Protein AF-A0A822DRE8-F1 (afdb_monomer_lite)

pLDDT: mean 94.68, std 5.94, range [71.25, 98.12]

Secondary structure (DSSP, 8-state):
------SSEEEEEEE-SSSSSSPEEEEEETTTTEEEEE-----

Foldseek 3Di:
DDDDDDAAWDDKDWDDPPPPPFIKIWTQHPGPRDIDIGDDDDD

Sequence (43 aa):
MTYSTDSSPWSVAVGDFNNDTILDIVVANLGSDTVGIFLGWGN

Structure (mmCIF, N/CA/C/O backbone):
data_AF-A0A822DRE8-F1
#
_entry.id   AF-A0A822DRE8-F1
#
loop_
_atom_site.group_PDB
_atom_site.id
_atom_site.type_symbol
_atom_site.label_atom_id
_atom_site.label_alt_id
_atom_site.label_comp_id
_atom_site.label_asym_id
_atom_site.label_entity_id
_atom_site.label_seq_id
_atom_site.pdbx_PDB_ins_code
_atom_site.Cartn_x
_atom_site.Cartn_y
_atom_site.Cartn_z
_atom_site.occupancy
_atom_site.B_iso_or_equiv
_atom_site.auth_seq_id
_atom_site.auth_comp_id
_atom_site.auth_asym_id
_atom_site.auth_atom_id
_atom_site.pdbx_PDB_model_num
ATOM 1 N N . MET A 1 1 ? 3.721 11.827 10.856 1.00 71.25 1 MET A N 1
ATOM 2 C CA . MET A 1 1 ? 4.430 10.642 10.335 1.00 71.25 1 MET A CA 1
ATOM 3 C C . MET A 1 1 ? 4.337 10.701 8.821 1.00 71.25 1 MET A C 1
ATOM 5 O O . MET A 1 1 ? 3.276 11.068 8.332 1.00 71.25 1 MET A O 1
ATOM 9 N N . THR A 1 2 ? 5.423 10.434 8.101 1.00 81.50 2 THR A N 1
ATOM 10 C CA . THR A 1 2 ? 5.428 10.433 6.630 1.00 81.50 2 THR A CA 1
ATOM 11 C C . THR A 1 2 ? 5.647 9.003 6.170 1.00 81.50 2 THR A C 1
ATOM 13 O O . THR A 1 2 ? 6.598 8.369 6.620 1.00 81.50 2 THR A O 1
ATOM 16 N N . TYR A 1 3 ? 4.774 8.509 5.295 1.00 86.12 3 TYR A N 1
ATOM 17 C CA . TYR A 1 3 ? 4.892 7.180 4.706 1.00 86.12 3 TYR A CA 1
ATOM 18 C C . TYR A 1 3 ? 5.512 7.305 3.319 1.00 86.12 3 TYR A C 1
ATOM 20 O O . TYR A 1 3 ? 4.877 7.797 2.386 1.00 86.12 3 TYR A O 1
ATOM 28 N N . SER A 1 4 ? 6.774 6.901 3.200 1.00 91.19 4 SER A N 1
ATOM 29 C CA . SER A 1 4 ? 7.438 6.808 1.903 1.00 91.19 4 SER A CA 1
ATOM 30 C C . SER A 1 4 ? 6.926 5.577 1.170 1.00 91.19 4 SER A C 1
ATOM 32 O O . SER A 1 4 ? 6.981 4.467 1.695 1.00 91.19 4 SER A O 1
ATOM 34 N N . THR A 1 5 ? 6.426 5.793 -0.039 1.00 93.00 5 THR A N 1
ATOM 35 C CA . THR A 1 5 ? 6.075 4.738 -0.990 1.00 93.00 5 THR A CA 1
ATOM 36 C C . THR A 1 5 ? 7.222 4.525 -1.970 1.00 93.00 5 THR A C 1
ATOM 38 O O . THR A 1 5 ? 8.239 5.221 -1.922 1.00 93.00 5 THR A O 1
ATOM 41 N N . ASP A 1 6 ? 7.069 3.521 -2.820 1.00 93.12 6 ASP A N 1
ATOM 42 C CA . ASP A 1 6 ? 8.027 3.205 -3.870 1.00 93.12 6 ASP A CA 1
ATOM 43 C C . ASP A 1 6 ? 7.723 4.029 -5.146 1.00 93.12 6 ASP A C 1
ATOM 45 O O .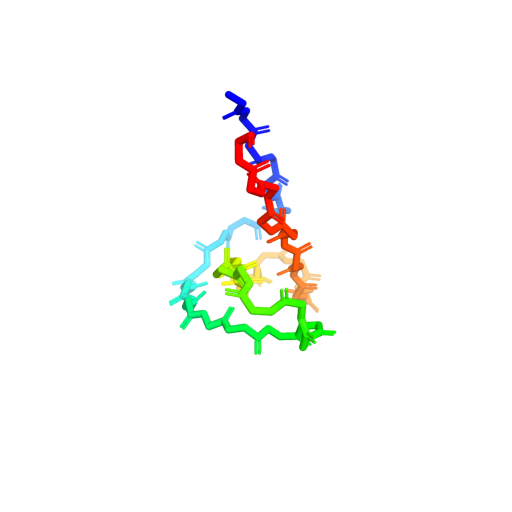 ASP A 1 6 ? 7.017 5.040 -5.104 1.00 93.12 6 ASP A O 1
ATOM 49 N N . SER A 1 7 ? 8.274 3.644 -6.296 1.00 97.00 7 SER A N 1
ATOM 50 C CA . SER A 1 7 ? 8.155 4.395 -7.550 1.00 97.00 7 SER A CA 1
ATOM 51 C C . SER A 1 7 ? 6.720 4.490 -8.094 1.00 97.00 7 SER A C 1
ATOM 53 O O . SER A 1 7 ? 6.042 3.488 -8.315 1.00 97.00 7 SER A O 1
ATOM 55 N N . SER A 1 8 ? 6.300 5.715 -8.430 1.00 96.62 8 SER A N 1
ATOM 56 C CA . SER A 1 8 ? 5.039 6.033 -9.127 1.00 96.62 8 SER A CA 1
ATOM 57 C C . SER A 1 8 ? 3.798 5.373 -8.491 1.00 96.62 8 SER A C 1
ATOM 59 O O . SER A 1 8 ? 3.180 4.499 -9.112 1.00 96.62 8 SER A O 1
ATOM 61 N N . PRO A 1 9 ? 3.414 5.770 -7.260 1.00 96.31 9 PRO A N 1
ATOM 62 C CA . PRO A 1 9 ? 2.193 5.279 -6.627 1.00 96.31 9 PRO A CA 1
ATOM 63 C C . PRO A 1 9 ? 0.977 5.615 -7.499 1.00 96.31 9 PRO A C 1
ATOM 65 O O . PRO A 1 9 ? 0.804 6.755 -7.930 1.00 96.31 9 PRO A O 1
ATOM 68 N N . TRP A 1 10 ? 0.146 4.610 -7.778 1.00 98.06 10 TRP A N 1
ATOM 69 C CA . TRP A 1 10 ? -0.957 4.711 -8.740 1.00 98.06 10 TRP A CA 1
ATOM 70 C C . TRP A 1 10 ? -2.338 4.663 -8.090 1.00 98.06 10 TRP A C 1
ATOM 72 O O . TRP A 1 10 ? -3.269 5.327 -8.540 1.00 98.06 10 TRP A O 1
ATOM 82 N N . SER A 1 11 ? -2.492 3.869 -7.033 1.00 98.00 11 SER A N 1
ATOM 83 C CA . SER A 1 11 ? -3.775 3.686 -6.359 1.00 98.00 11 SER A CA 1
ATOM 84 C C . SER A 1 11 ? -3.586 3.444 -4.868 1.00 98.00 11 SER A C 1
ATOM 86 O O . SER A 1 11 ? -2.560 2.902 -4.448 1.00 98.00 11 SER A O 1
ATOM 88 N N . VAL A 1 12 ? -4.591 3.845 -4.088 1.00 97.62 12 VAL A N 1
ATOM 89 C CA . VAL A 1 12 ? -4.637 3.699 -2.632 1.00 97.62 12 VAL A CA 1
ATOM 90 C C . VAL A 1 12 ? -5.945 3.038 -2.208 1.00 97.62 12 VAL A C 1
ATOM 92 O O . VAL A 1 12 ? -7.003 3.325 -2.771 1.00 97.62 12 VAL A O 1
ATOM 95 N N . ALA A 1 13 ? -5.871 2.178 -1.197 1.00 98.12 13 ALA A N 1
ATOM 96 C CA . ALA A 1 13 ? -7.022 1.586 -0.528 1.00 98.12 13 ALA A CA 1
ATOM 97 C C . ALA A 1 13 ? -6.844 1.665 0.992 1.00 98.12 13 ALA A C 1
ATOM 99 O O . ALA A 1 13 ? -5.720 1.673 1.495 1.00 98.12 13 ALA A O 1
ATOM 100 N N . VAL A 1 14 ? -7.965 1.722 1.711 1.00 97.81 14 VAL A N 1
ATOM 101 C CA . VAL A 1 14 ? -8.007 1.799 3.175 1.00 9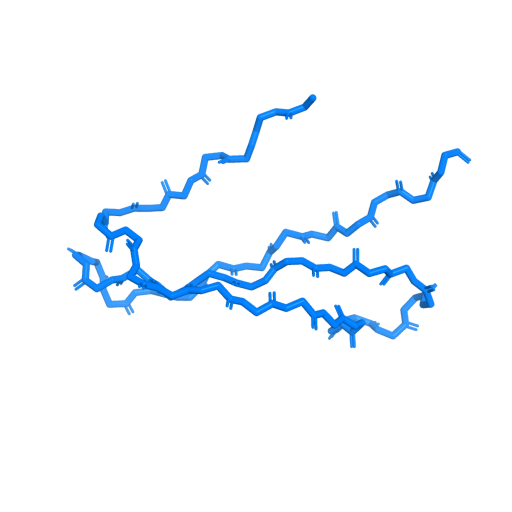7.81 14 VAL A CA 1
ATOM 102 C C . VAL A 1 14 ? -8.864 0.655 3.696 1.00 97.81 14 VAL A C 1
ATOM 104 O O . VAL A 1 14 ? -9.948 0.403 3.167 1.00 97.81 14 VAL A O 1
ATOM 107 N N . GLY A 1 15 ? -8.375 -0.026 4.724 1.00 97.44 15 GLY A N 1
ATOM 108 C CA . GLY A 1 15 ? -9.030 -1.171 5.342 1.00 97.44 15 GLY A CA 1
ATOM 109 C C . GLY A 1 15 ? -8.187 -1.714 6.486 1.00 97.44 15 GLY A C 1
ATOM 110 O O . GLY A 1 15 ? -7.029 -1.345 6.614 1.00 97.44 15 GLY A O 1
ATOM 111 N N . ASP A 1 16 ? -8.774 -2.560 7.319 1.00 97.88 16 ASP A N 1
ATOM 112 C CA . ASP A 1 16 ? -8.024 -3.343 8.302 1.00 97.88 16 ASP A CA 1
ATOM 113 C C . ASP A 1 16 ? -7.462 -4.578 7.581 1.00 97.88 16 ASP A C 1
ATOM 115 O O . ASP A 1 16 ? -8.216 -5.480 7.199 1.00 97.88 16 ASP A O 1
ATOM 119 N N . PHE A 1 17 ? -6.160 -4.568 7.288 1.00 96.88 17 PHE A N 1
ATOM 120 C CA . PHE A 1 17 ? -5.501 -5.606 6.492 1.00 96.88 17 PHE A CA 1
ATOM 121 C C . PHE A 1 17 ? -4.692 -6.583 7.355 1.00 96.88 17 PHE A C 1
ATOM 123 O O . PHE A 1 17 ? -4.331 -7.656 6.863 1.00 96.88 17 PHE A O 1
ATOM 130 N N . ASN A 1 18 ? -4.424 -6.251 8.623 1.00 96.75 18 ASN A N 1
ATOM 131 C CA . ASN A 1 18 ? -3.722 -7.114 9.580 1.00 96.75 18 ASN A CA 1
ATOM 132 C C . ASN A 1 18 ? -4.624 -7.651 10.718 1.00 96.75 18 ASN A C 1
ATOM 134 O O . ASN A 1 18 ? -4.153 -8.442 11.539 1.00 96.75 18 ASN A O 1
ATOM 138 N N . ASN A 1 19 ? -5.911 -7.290 10.721 1.00 97.25 19 ASN A N 1
ATOM 139 C CA . ASN A 1 19 ? -6.942 -7.683 11.679 1.00 97.25 19 ASN A CA 1
ATOM 140 C C . ASN A 1 19 ? -6.659 -7.212 13.120 1.00 97.25 19 ASN A C 1
ATOM 142 O O . ASN A 1 19 ? -6.908 -7.952 14.080 1.00 97.25 19 ASN A O 1
ATOM 146 N N . ASP A 1 20 ? -6.131 -5.996 13.280 1.00 97.25 20 ASP A N 1
ATOM 147 C CA . ASP A 1 20 ? -5.894 -5.359 14.582 1.00 97.25 20 ASP A CA 1
ATOM 148 C C . ASP A 1 20 ? -6.969 -4.333 14.982 1.00 97.25 20 ASP A C 1
ATOM 150 O O . ASP A 1 20 ? -6.884 -3.736 16.059 1.00 97.25 20 ASP A O 1
ATOM 154 N N . THR A 1 21 ? -8.028 -4.193 14.175 1.00 97.19 21 THR A N 1
ATOM 155 C CA . THR A 1 21 ? -9.145 -3.243 14.329 1.00 97.19 21 THR A CA 1
ATOM 156 C C . THR A 1 21 ? -8.790 -1.772 14.089 1.00 97.19 21 THR A C 1
ATOM 158 O O . THR A 1 21 ? -9.643 -0.896 14.268 1.00 97.19 21 THR A O 1
ATOM 161 N N . ILE A 1 22 ? -7.567 -1.485 13.643 1.00 97.50 22 ILE A N 1
ATOM 162 C CA . ILE A 1 22 ? -7.104 -0.164 13.228 1.00 97.50 22 ILE A CA 1
ATOM 163 C C . ILE A 1 22 ? -7.068 -0.130 11.692 1.00 97.50 22 ILE A C 1
ATOM 165 O O . ILE A 1 22 ? -6.841 -1.128 11.018 1.00 97.50 22 ILE A O 1
ATOM 169 N N . LEU A 1 23 ? -7.378 1.029 11.104 1.00 97.56 23 LEU A N 1
ATOM 170 C CA . LEU A 1 23 ? -7.324 1.176 9.649 1.00 97.56 23 LEU A CA 1
ATOM 171 C C . LEU A 1 23 ? -5.879 1.307 9.166 1.00 97.56 23 LEU A C 1
ATOM 173 O O . LEU A 1 23 ? -5.150 2.203 9.599 1.00 97.56 23 LEU A O 1
ATOM 177 N N . ASP A 1 24 ? -5.539 0.487 8.181 1.00 97.75 24 ASP A N 1
ATOM 178 C CA . ASP A 1 24 ? -4.275 0.487 7.459 1.00 97.75 24 ASP A CA 1
ATOM 179 C C . ASP A 1 24 ? -4.417 1.171 6.088 1.00 97.75 24 ASP A C 1
ATOM 181 O O . ASP A 1 24 ? -5.517 1.432 5.581 1.00 97.75 24 ASP A O 1
ATOM 185 N N . ILE A 1 25 ? -3.276 1.425 5.445 1.00 97.25 25 ILE A N 1
ATOM 186 C CA . ILE A 1 25 ? -3.201 1.951 4.077 1.00 97.25 25 ILE A CA 1
ATOM 187 C C . ILE A 1 25 ? -2.449 0.960 3.192 1.00 97.25 25 ILE A C 1
ATOM 189 O O . ILE A 1 25 ? -1.329 0.561 3.508 1.00 97.25 25 ILE A O 1
ATOM 193 N N . VAL A 1 26 ? -3.024 0.631 2.036 1.00 97.81 26 VAL A N 1
ATOM 194 C CA . VAL A 1 26 ? -2.358 -0.141 0.977 1.00 97.81 26 VAL A CA 1
ATOM 195 C C . VAL A 1 26 ? -2.134 0.745 -0.238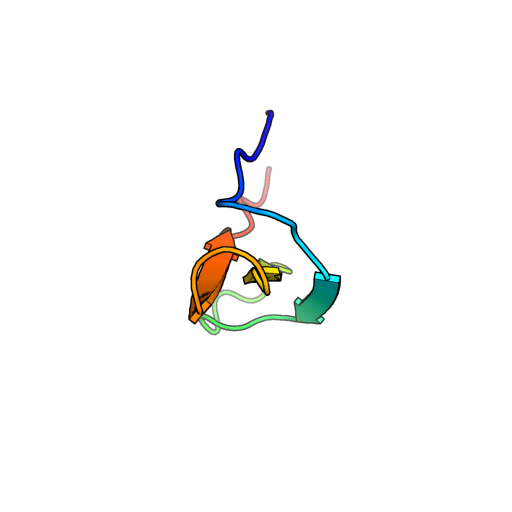 1.00 97.81 26 VAL A C 1
ATOM 197 O O . VAL A 1 26 ? -3.031 1.483 -0.651 1.00 97.81 26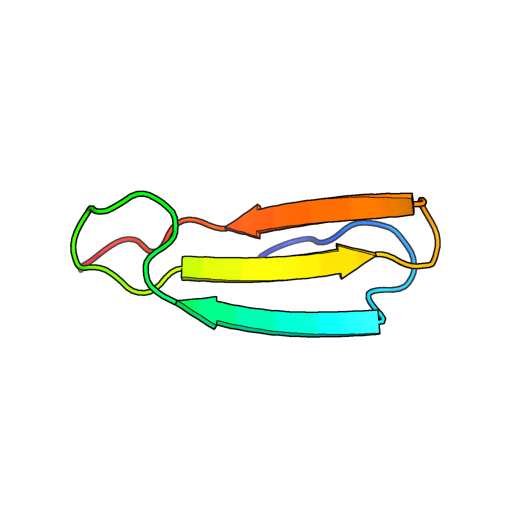 VAL A O 1
ATOM 200 N N . VAL A 1 27 ? -0.939 0.662 -0.823 1.00 98.00 27 VAL A N 1
ATOM 201 C CA . VAL A 1 27 ? -0.542 1.439 -2.004 1.00 98.00 27 VAL A CA 1
ATOM 202 C C . VAL A 1 27 ? -0.020 0.513 -3.094 1.00 98.00 27 VAL A C 1
ATOM 204 O O . VAL A 1 27 ? 0.886 -0.283 -2.850 1.00 98.00 27 VAL A O 1
ATOM 207 N N . ALA A 1 28 ? -0.566 0.646 -4.304 1.00 98.06 28 ALA A N 1
ATOM 208 C CA . ALA A 1 28 ? -0.041 -0.001 -5.504 1.00 98.06 28 ALA A CA 1
ATOM 209 C C . ALA A 1 28 ? 0.950 0.934 -6.214 1.00 98.06 28 ALA A C 1
ATOM 211 O O . ALA A 1 28 ? 0.580 2.049 -6.596 1.00 98.06 28 ALA A O 1
ATOM 212 N N . ASN A 1 29 ? 2.188 0.479 -6.409 1.00 97.75 29 ASN A N 1
ATOM 213 C CA . ASN A 1 29 ? 3.265 1.243 -7.038 1.00 97.75 29 ASN A CA 1
ATOM 214 C C . ASN A 1 29 ? 3.474 0.746 -8.473 1.00 97.75 29 ASN A C 1
ATOM 216 O O . ASN A 1 29 ? 4.084 -0.298 -8.697 1.00 97.75 29 ASN A O 1
ATOM 220 N N . LEU A 1 30 ? 2.958 1.491 -9.457 1.00 96.81 30 LEU A N 1
ATOM 221 C CA . LEU A 1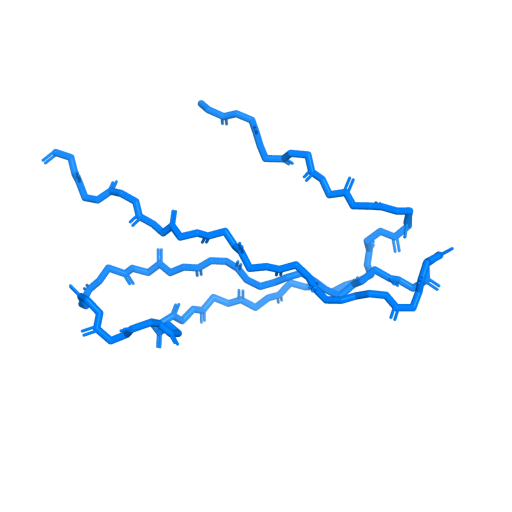 30 ? 3.055 1.105 -10.871 1.00 96.81 30 LEU A CA 1
ATOM 222 C C . LEU A 1 30 ? 4.498 1.183 -11.384 1.00 96.81 30 LEU A C 1
ATOM 224 O O . LEU A 1 30 ? 4.871 0.466 -12.303 1.00 96.81 30 LEU A O 1
ATOM 228 N N . GLY A 1 31 ? 5.311 2.070 -10.813 1.00 96.88 31 GLY A N 1
ATOM 229 C CA . GLY A 1 31 ? 6.679 2.297 -11.269 1.00 96.88 31 GLY A CA 1
ATOM 230 C C . GLY A 1 31 ? 7.682 1.247 -10.798 1.00 96.88 31 GLY A C 1
ATOM 231 O O . GLY A 1 31 ? 8.821 1.280 -11.261 1.00 96.88 31 GLY A O 1
ATOM 232 N N . SER A 1 32 ? 7.301 0.363 -9.875 1.00 96.69 32 SER A N 1
ATOM 233 C CA . SER A 1 32 ? 8.178 -0.684 -9.337 1.00 96.69 32 SER A CA 1
ATOM 234 C C . SER A 1 32 ? 7.532 -2.068 -9.245 1.00 96.69 32 SER A C 1
ATOM 236 O O . SER A 1 32 ? 8.171 -2.990 -8.744 1.00 96.69 32 SER A O 1
ATOM 238 N N . ASP A 1 33 ? 6.297 -2.235 -9.727 1.00 96.25 33 ASP A N 1
ATOM 239 C CA . ASP A 1 33 ? 5.529 -3.484 -9.638 1.00 96.25 33 ASP A CA 1
ATOM 240 C C . ASP A 1 33 ? 5.399 -4.028 -8.196 1.00 96.25 33 ASP A C 1
ATOM 242 O O . ASP A 1 33 ? 5.319 -5.238 -7.971 1.00 96.25 33 ASP A O 1
ATOM 246 N N . THR A 1 34 ? 5.364 -3.135 -7.196 1.00 97.56 34 THR A N 1
ATOM 247 C CA . THR A 1 34 ? 5.218 -3.497 -5.776 1.00 97.56 34 THR A CA 1
ATOM 248 C C . THR A 1 34 ? 3.891 -3.038 -5.175 1.00 97.56 34 THR A C 1
ATOM 250 O O . THR A 1 34 ? 3.251 -2.087 -5.631 1.00 97.56 34 THR A O 1
ATOM 253 N N . VAL A 1 35 ? 3.494 -3.705 -4.089 1.00 97.25 35 VAL A N 1
ATOM 254 C CA . VAL A 1 35 ? 2.405 -3.276 -3.206 1.00 97.25 35 VAL A CA 1
ATOM 255 C C . VAL A 1 35 ? 2.981 -3.044 -1.814 1.00 97.25 35 VAL A C 1
ATOM 257 O O . VAL A 1 35 ? 3.638 -3.924 -1.260 1.00 97.25 35 VAL A O 1
ATOM 260 N N . GLY A 1 36 ? 2.746 -1.857 -1.257 1.00 96.44 36 GLY A N 1
ATOM 261 C CA . GLY A 1 36 ? 3.127 -1.504 0.110 1.00 96.44 36 GLY A CA 1
ATOM 262 C C . GLY A 1 36 ? 1.925 -1.526 1.051 1.00 96.44 36 GLY A C 1
ATOM 263 O O . GLY A 1 36 ? 0.836 -1.111 0.656 1.00 96.44 36 GLY A O 1
ATOM 264 N N . ILE A 1 37 ? 2.135 -1.973 2.293 1.00 96.44 37 ILE A N 1
ATOM 265 C CA . ILE A 1 37 ? 1.146 -1.908 3.378 1.00 96.44 37 ILE A CA 1
ATOM 266 C C . ILE A 1 37 ? 1.741 -1.082 4.518 1.00 96.44 37 ILE A C 1
ATOM 268 O O . ILE A 1 37 ? 2.822 -1.398 5.017 1.00 96.44 37 ILE A O 1
ATOM 272 N N . PHE A 1 38 ? 1.036 -0.032 4.928 1.00 96.62 38 PHE A N 1
ATOM 273 C CA . PHE A 1 38 ? 1.381 0.793 6.080 1.00 96.62 38 PHE A CA 1
ATOM 274 C C . PHE A 1 38 ? 0.378 0.522 7.192 1.00 96.62 38 PHE A C 1
ATOM 276 O O . PHE A 1 38 ? -0.803 0.838 7.043 1.00 96.62 38 PHE A O 1
ATOM 283 N N . LEU A 1 39 ? 0.869 -0.066 8.284 1.00 96.50 39 LEU A N 1
ATOM 284 C C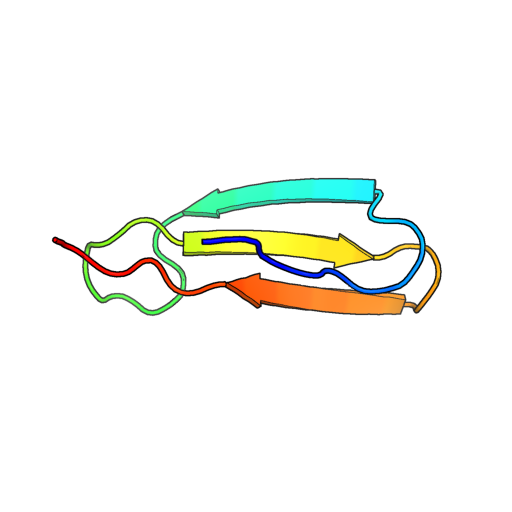A . LEU A 1 39 ? 0.034 -0.411 9.426 1.00 96.50 39 LEU A CA 1
ATOM 285 C C . LEU A 1 39 ? -0.392 0.846 10.178 1.00 96.50 39 LEU A C 1
ATOM 287 O O . LEU A 1 39 ? 0.436 1.717 10.468 1.00 96.50 39 LEU A O 1
ATOM 291 N N . GLY A 1 40 ? -1.677 0.927 10.494 1.00 95.00 40 GLY A N 1
ATOM 292 C CA . GLY A 1 40 ? -2.207 1.961 11.360 1.00 95.00 40 GLY A CA 1
ATOM 293 C C . GLY A 1 40 ? -1.727 1.752 12.791 1.00 95.00 40 GLY A C 1
ATOM 294 O O . GLY A 1 40 ? -1.724 0.641 13.308 1.00 95.00 40 GLY A O 1
ATOM 295 N N . TRP A 1 41 ? -1.329 2.829 13.463 1.00 90.38 41 TRP A N 1
ATOM 296 C CA . TRP A 1 41 ? -1.026 2.794 14.892 1.00 90.38 41 TRP A CA 1
ATOM 297 C C . TRP A 1 41 ? -2.081 3.624 15.614 1.00 90.38 41 TRP A C 1
ATOM 299 O O . TRP A 1 41 ? -2.145 4.845 15.455 1.00 90.38 41 TRP A O 1
ATOM 309 N N . GLY A 1 42 ? -2.958 2.933 16.345 1.00 84.25 42 GLY A N 1
ATOM 310 C CA . GLY A 1 42 ? -3.900 3.546 17.275 1.00 84.25 42 GLY A CA 1
ATOM 311 C C . GLY A 1 42 ? -3.132 4.378 18.302 1.00 84.25 42 GLY A C 1
ATOM 312 O O . GLY A 1 42 ? -2.016 4.026 18.678 1.00 84.25 42 GLY A O 1
ATOM 313 N N . ASN A 1 43 ? -3.695 5.523 18.672 1.00 76.06 43 ASN A N 1
ATOM 314 C CA . ASN A 1 43 ? -3.026 6.536 19.487 1.00 76.06 43 ASN A CA 1
ATOM 315 C C . ASN A 1 43 ? -2.671 6.065 20.905 1.00 76.06 43 ASN A C 1
ATOM 317 O O . ASN A 1 43 ? -3.508 5.365 21.517 1.00 76.06 43 ASN A O 1
#

Radius of gyration: 10.85 Å; chains: 1; bounding box: 17×18×31 Å